Protein AF-U9TCP1-F1 (afdb_monomer_lite)

Structure (mmCIF, N/CA/C/O backbone):
data_AF-U9TCP1-F1
#
_entry.id   AF-U9TCP1-F1
#
loop_
_atom_site.group_PDB
_atom_site.id
_atom_site.type_symbol
_atom_site.label_atom_id
_atom_site.label_alt_id
_atom_site.label_comp_id
_atom_site.label_asym_id
_atom_site.label_entity_id
_atom_site.label_seq_id
_atom_site.pdbx_PDB_ins_code
_atom_site.Cartn_x
_atom_site.Cartn_y
_atom_site.Cartn_z
_atom_site.occupancy
_atom_site.B_iso_or_equiv
_atom_site.auth_seq_id
_atom_site.auth_comp_id
_atom_site.auth_asym_id
_atom_site.auth_atom_id
_atom_site.pdbx_PDB_model_num
ATOM 1 N N . ILE A 1 1 ? -1.668 -0.288 13.953 1.00 87.50 1 ILE A N 1
ATOM 2 C CA . ILE A 1 1 ? -0.706 -1.386 13.645 1.00 87.50 1 ILE A CA 1
ATOM 3 C C . ILE A 1 1 ? 0.160 -0.974 12.466 1.00 87.50 1 ILE A C 1
ATOM 5 O O . ILE A 1 1 ? -0.353 -0.323 11.563 1.00 87.50 1 ILE A O 1
ATOM 9 N N . GLU A 1 2 ? 1.446 -1.309 12.492 1.00 91.81 2 GLU A N 1
ATOM 10 C CA . GLU A 1 2 ? 2.421 -0.916 11.471 1.00 91.81 2 GLU A CA 1
ATOM 11 C C . GLU A 1 2 ? 3.050 -2.158 10.838 1.00 91.81 2 GLU A C 1
ATOM 13 O O . GLU A 1 2 ? 3.408 -3.096 11.552 1.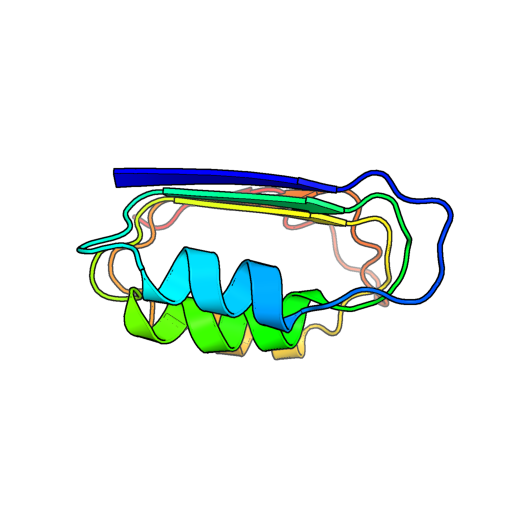00 91.81 2 GLU A O 1
ATOM 18 N N . LEU A 1 3 ? 3.146 -2.161 9.509 1.00 90.31 3 LEU A N 1
ATOM 19 C CA . LEU A 1 3 ? 3.803 -3.206 8.732 1.00 90.31 3 LEU A CA 1
ATOM 20 C C . LEU A 1 3 ? 4.845 -2.561 7.819 1.00 90.31 3 LEU A C 1
ATOM 22 O O . LEU A 1 3 ? 4.502 -1.746 6.963 1.00 90.31 3 LEU A O 1
ATOM 26 N N . GLU A 1 4 ? 6.102 -2.953 7.998 1.00 90.19 4 GLU A N 1
ATOM 27 C CA . GLU A 1 4 ? 7.207 -2.561 7.128 1.00 90.19 4 GLU A CA 1
ATOM 28 C C . GLU A 1 4 ? 7.734 -3.784 6.379 1.00 90.19 4 GLU A C 1
ATOM 30 O O . GLU A 1 4 ? 8.003 -4.831 6.972 1.00 90.19 4 GLU A O 1
ATOM 35 N N . ILE A 1 5 ? 7.869 -3.648 5.062 1.00 86.12 5 ILE A N 1
ATOM 36 C CA . ILE A 1 5 ? 8.399 -4.670 4.169 1.00 86.12 5 ILE A CA 1
ATOM 37 C C . ILE A 1 5 ? 9.498 -4.025 3.338 1.00 86.12 5 ILE A C 1
ATOM 39 O O . ILE A 1 5 ? 9.244 -3.110 2.559 1.00 86.12 5 ILE A O 1
ATOM 43 N N . SER A 1 6 ? 10.717 -4.530 3.490 1.00 84.06 6 SER A N 1
ATOM 44 C CA . SER A 1 6 ? 11.869 -4.108 2.701 1.00 84.06 6 SER A CA 1
ATOM 45 C C . SER A 1 6 ? 12.400 -5.299 1.923 1.00 84.06 6 SER A C 1
ATOM 47 O O . SER A 1 6 ? 12.755 -6.328 2.502 1.00 84.06 6 SER A O 1
ATOM 49 N N . TYR A 1 7 ? 12.418 -5.167 0.603 1.00 75.44 7 TYR A N 1
ATOM 50 C CA . TYR A 1 7 ? 12.856 -6.200 -0.313 1.00 75.44 7 TYR A CA 1
ATOM 51 C C . TYR A 1 7 ? 14.076 -5.734 -1.100 1.00 75.44 7 TYR A C 1
ATOM 53 O O . TYR A 1 7 ? 14.088 -4.688 -1.747 1.00 75.44 7 TYR A O 1
ATOM 61 N N . LYS A 1 8 ? 15.125 -6.553 -1.040 1.00 66.56 8 LYS A N 1
ATOM 62 C CA . LYS A 1 8 ? 16.387 -6.332 -1.737 1.00 66.56 8 LYS A CA 1
ATOM 63 C C . LYS A 1 8 ? 16.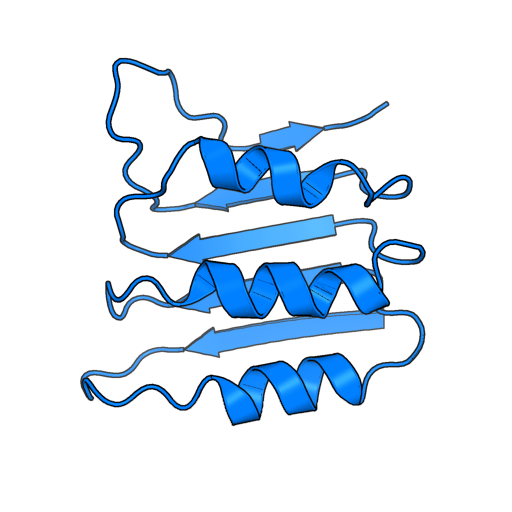810 -7.650 -2.364 1.00 66.56 8 LYS A C 1
ATOM 65 O O . LYS A 1 8 ? 17.521 -8.433 -1.739 1.00 66.56 8 LYS A O 1
ATOM 70 N N . SER A 1 9 ? 16.330 -7.926 -3.570 1.00 58.31 9 SER A N 1
ATOM 71 C CA . SER A 1 9 ? 16.677 -9.156 -4.281 1.00 58.31 9 SER A CA 1
ATOM 72 C C . SER A 1 9 ? 17.217 -8.869 -5.667 1.00 58.31 9 SER A C 1
ATOM 74 O O . SER A 1 9 ? 16.728 -8.000 -6.381 1.00 58.31 9 SER A O 1
ATOM 76 N N . THR A 1 10 ? 18.222 -9.652 -6.042 1.00 54.34 10 THR A N 1
ATOM 77 C CA . THR A 1 10 ? 18.767 -9.765 -7.398 1.00 54.34 10 THR A CA 1
ATOM 78 C C . THR A 1 10 ? 18.014 -10.803 -8.240 1.00 54.34 10 THR A C 1
ATOM 80 O O . THR A 1 10 ? 18.370 -11.029 -9.395 1.00 54.34 10 THR A O 1
ATOM 83 N N . ILE A 1 11 ? 16.999 -11.463 -7.668 1.00 52.28 11 ILE A N 1
ATOM 84 C CA . ILE A 1 11 ? 16.244 -12.554 -8.290 1.00 52.28 11 ILE A CA 1
ATOM 85 C C . ILE A 1 11 ? 14.946 -11.993 -8.882 1.00 52.28 11 ILE A C 1
ATOM 87 O O . ILE A 1 11 ? 14.128 -11.405 -8.180 1.00 52.28 11 ILE A O 1
ATOM 91 N N . THR A 1 12 ? 14.757 -12.222 -10.180 1.00 52.28 12 THR A N 1
ATOM 92 C CA . THR A 1 12 ? 13.652 -11.739 -11.029 1.00 52.28 12 THR A CA 1
ATOM 93 C C . THR A 1 12 ? 12.291 -12.395 -10.769 1.00 52.28 12 THR A C 1
ATOM 95 O O . THR A 1 12 ? 11.309 -12.030 -11.407 1.00 52.28 12 THR A O 1
ATOM 98 N N . CYS A 1 13 ? 12.206 -13.357 -9.847 1.00 51.97 13 CYS A N 1
ATOM 99 C CA . CYS A 1 13 ? 10.956 -14.000 -9.447 1.00 51.97 13 CYS A CA 1
ATOM 100 C C . CYS A 1 13 ? 10.549 -13.469 -8.072 1.00 51.97 13 CYS A C 1
ATOM 102 O O . CYS A 1 13 ? 11.064 -13.907 -7.043 1.00 51.97 13 CYS A O 1
ATOM 104 N N . PHE A 1 14 ? 9.676 -12.469 -8.075 1.00 62.91 14 PHE A N 1
ATOM 105 C CA . PHE A 1 14 ? 9.066 -11.928 -6.872 1.00 62.91 14 PHE A CA 1
ATOM 106 C C . PHE A 1 14 ? 7.762 -12.669 -6.591 1.00 62.91 14 PHE A C 1
ATOM 108 O O . PHE A 1 14 ? 6.896 -12.740 -7.462 1.00 62.91 14 PHE A O 1
ATOM 115 N N . ASP A 1 15 ? 7.619 -13.197 -5.379 1.00 68.19 15 ASP A N 1
ATOM 116 C CA . ASP A 1 15 ? 6.369 -13.798 -4.926 1.00 68.19 15 ASP A CA 1
ATOM 117 C C . ASP A 1 15 ? 5.518 -12.733 -4.220 1.00 68.19 15 ASP A C 1
ATOM 119 O O . ASP A 1 15 ? 5.672 -12.458 -3.024 1.00 68.19 15 ASP A O 1
ATOM 123 N N . SER A 1 16 ? 4.627 -12.098 -4.983 1.00 70.50 16 SER A N 1
ATOM 124 C CA . SER A 1 16 ? 3.654 -11.143 -4.448 1.00 70.50 16 SER A CA 1
ATOM 125 C C . SER A 1 16 ? 2.717 -11.768 -3.411 1.00 70.50 16 SER A C 1
ATOM 127 O O . SER A 1 16 ? 2.183 -11.039 -2.571 1.00 70.50 16 SER A O 1
ATOM 129 N N . ASP A 1 17 ? 2.536 -13.093 -3.419 1.00 81.25 17 ASP A N 1
ATOM 130 C CA . ASP A 1 17 ? 1.600 -13.771 -2.525 1.00 81.25 17 ASP A CA 1
ATOM 131 C C . ASP A 1 17 ? 2.081 -13.701 -1.080 1.00 81.25 17 ASP A C 1
ATOM 133 O O . ASP A 1 17 ? 1.270 -13.542 -0.168 1.00 81.25 17 ASP A O 1
ATOM 137 N N . LEU A 1 18 ? 3.396 -13.726 -0.841 1.00 81.94 18 LEU A N 1
ATOM 138 C CA . LEU A 1 18 ? 3.942 -13.586 0.508 1.00 81.94 18 LEU A CA 1
ATOM 139 C C . LEU A 1 18 ? 3.561 -12.234 1.129 1.00 81.94 18 LEU A C 1
ATOM 141 O O . LEU A 1 18 ? 3.102 -12.181 2.270 1.00 81.94 18 LEU A O 1
ATOM 145 N N . ILE A 1 19 ? 3.684 -11.144 0.372 1.00 84.31 19 ILE A N 1
ATOM 146 C CA . ILE A 1 19 ? 3.320 -9.801 0.845 1.00 84.31 19 ILE A CA 1
ATOM 147 C C . ILE A 1 19 ? 1.811 -9.667 1.015 1.00 84.31 19 ILE A C 1
ATOM 149 O O . ILE A 1 19 ? 1.348 -9.159 2.036 1.00 84.31 19 ILE A O 1
ATOM 153 N N . ILE A 1 20 ? 1.035 -10.156 0.049 1.00 87.62 20 ILE A N 1
ATOM 154 C CA . ILE A 1 20 ? -0.430 -10.149 0.112 1.00 87.62 20 ILE A CA 1
ATOM 155 C C . ILE A 1 20 ? -0.923 -10.925 1.339 1.00 87.62 20 ILE A C 1
ATOM 157 O O . ILE A 1 20 ? -1.832 -10.467 2.038 1.00 87.62 20 ILE A O 1
ATOM 161 N N . ASN A 1 21 ? -0.309 -12.066 1.648 1.00 89.50 21 ASN A N 1
ATOM 162 C CA . ASN A 1 21 ? -0.627 -12.863 2.830 1.00 89.50 21 ASN A CA 1
ATOM 163 C C . ASN A 1 21 ? -0.249 -12.130 4.125 1.00 89.50 21 ASN A C 1
ATOM 165 O O . ASN A 1 21 ? -1.039 -12.118 5.072 1.00 89.50 21 ASN A O 1
ATOM 169 N N . LEU A 1 22 ? 0.907 -11.455 4.159 1.00 90.19 22 LEU A N 1
ATOM 170 C CA . LEU A 1 22 ? 1.311 -10.633 5.304 1.00 90.19 22 LEU A CA 1
ATOM 171 C C . LEU A 1 22 ? 0.320 -9.498 5.562 1.00 90.19 22 LEU A C 1
ATOM 173 O O . LEU A 1 22 ? -0.098 -9.334 6.709 1.00 90.19 22 LEU A O 1
ATOM 177 N N . ILE A 1 23 ? -0.108 -8.782 4.518 1.00 91.12 23 ILE A N 1
ATOM 178 C CA . ILE A 1 23 ? -1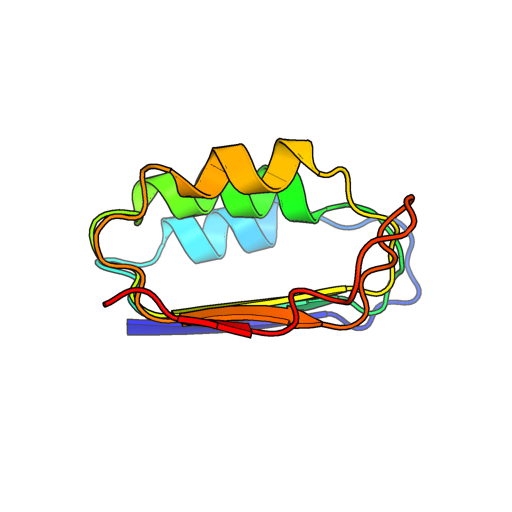.147 -7.745 4.608 1.00 91.12 23 ILE A CA 1
ATOM 179 C C . ILE A 1 23 ? -2.453 -8.361 5.123 1.00 91.12 23 ILE A C 1
ATOM 181 O O . ILE A 1 23 ? -2.980 -7.901 6.131 1.00 91.12 23 ILE A O 1
ATOM 185 N N . SER A 1 24 ? -2.913 -9.462 4.513 1.00 91.31 24 SER A N 1
ATOM 186 C CA . SER A 1 24 ? -4.153 -10.163 4.899 1.00 91.31 24 SER A CA 1
ATOM 187 C C . SER A 1 24 ? -4.183 -10.589 6.365 1.00 91.31 24 SER A C 1
ATOM 189 O O . SER A 1 24 ? -5.253 -10.679 6.964 1.00 91.31 24 SER A O 1
ATOM 191 N N . SER A 1 25 ? -3.022 -10.906 6.939 1.00 92.19 25 SER A N 1
ATOM 192 C CA . SER A 1 25 ? -2.927 -11.370 8.323 1.00 92.19 25 SER A CA 1
ATOM 193 C C . SER A 1 25 ? -3.066 -10.247 9.360 1.00 92.19 25 SER A C 1
ATOM 195 O O . SER A 1 25 ? -3.273 -10.531 10.542 1.00 92.19 25 SER A O 1
ATOM 197 N N . GLN A 1 26 ? -2.985 -8.978 8.944 1.00 92.62 26 GLN A N 1
ATOM 198 C CA . GLN A 1 26 ? -3.106 -7.837 9.848 1.00 92.62 26 GLN A CA 1
ATOM 199 C C . GLN A 1 26 ? -4.572 -7.529 10.164 1.00 92.62 26 GLN A C 1
ATOM 201 O O . GLN A 1 26 ? -5.436 -7.519 9.294 1.00 92.62 26 GLN A O 1
ATOM 206 N N . LYS A 1 27 ? -4.864 -7.195 11.423 1.00 88.88 27 LYS A N 1
ATOM 207 C CA . LYS A 1 27 ? -6.149 -6.593 11.815 1.00 88.88 27 LYS A CA 1
ATOM 208 C C . LYS A 1 27 ? -5.938 -5.091 11.966 1.00 88.88 27 LYS A C 1
ATOM 210 O O . LYS A 1 27 ? -5.036 -4.707 12.691 1.00 88.88 27 LYS A O 1
ATOM 215 N N . ASN A 1 28 ? -6.753 -4.246 11.332 1.00 89.31 28 ASN A N 1
ATOM 216 C CA . ASN A 1 28 ? -6.672 -2.778 11.452 1.00 89.31 28 ASN A CA 1
ATOM 217 C C . ASN A 1 28 ? -5.267 -2.210 11.160 1.00 89.31 28 ASN A C 1
ATOM 219 O O . ASN A 1 28 ? -4.675 -1.512 11.990 1.00 89.31 28 ASN A O 1
ATOM 223 N N . LEU A 1 29 ? -4.701 -2.547 9.999 1.00 94.94 29 LEU A N 1
ATOM 224 C CA . LEU A 1 29 ? -3.428 -1.990 9.550 1.00 94.94 29 LEU A CA 1
ATOM 225 C C . LEU A 1 29 ? -3.549 -0.461 9.436 1.00 94.94 29 LEU A C 1
ATOM 227 O O . LEU A 1 29 ? -4.414 0.036 8.726 1.00 94.94 29 LEU A O 1
ATOM 231 N N . GLU A 1 30 ? -2.717 0.287 10.159 1.00 95.88 30 GLU A N 1
ATOM 232 C CA . GLU A 1 30 ? -2.766 1.758 10.187 1.00 95.88 30 GLU A CA 1
ATOM 233 C C . GLU A 1 30 ? -1.620 2.391 9.404 1.00 95.88 30 GLU A C 1
ATOM 235 O O . GLU A 1 30 ? -1.764 3.488 8.871 1.00 95.88 30 GLU A O 1
ATOM 240 N N . LYS A 1 31 ? -0.469 1.724 9.351 1.00 95.88 31 LYS A N 1
ATOM 241 C CA . LYS A 1 31 ? 0.714 2.212 8.652 1.00 95.88 31 LYS A CA 1
ATOM 242 C C . LYS A 1 31 ? 1.312 1.099 7.821 1.00 95.88 31 LYS A C 1
ATOM 244 O O . LYS A 1 31 ? 1.490 -0.010 8.327 1.00 95.88 31 LYS A O 1
ATOM 249 N N . PHE A 1 32 ? 1.632 1.405 6.575 1.00 93.88 32 PHE A N 1
ATOM 250 C CA . PHE A 1 32 ? 2.292 0.465 5.686 1.00 93.88 32 PHE A CA 1
ATOM 251 C C . PHE A 1 32 ? 3.461 1.141 4.981 1.00 93.88 32 PHE A C 1
ATOM 253 O O . PHE A 1 32 ? 3.299 2.179 4.336 1.00 93.88 32 PHE A O 1
ATOM 260 N N . HIS A 1 33 ? 4.632 0.531 5.116 1.00 92.56 33 HIS A N 1
ATOM 261 C CA . HIS A 1 33 ? 5.846 0.941 4.435 1.00 92.56 33 HIS A CA 1
ATOM 262 C C . HIS A 1 33 ? 6.332 -0.218 3.572 1.00 92.56 33 HIS A C 1
ATOM 264 O O . HIS A 1 33 ? 6.627 -1.300 4.077 1.00 92.56 33 HIS A O 1
ATOM 270 N N . TYR A 1 34 ? 6.400 0.006 2.266 1.00 89.31 34 TYR A N 1
ATOM 271 C CA . TYR A 1 34 ? 6.938 -0.952 1.316 1.00 89.31 34 TYR A CA 1
ATOM 272 C C . TYR A 1 34 ? 8.110 -0.346 0.570 1.00 89.31 34 TYR A C 1
ATOM 274 O O . TYR A 1 34 ? 7.989 0.743 0.011 1.00 89.31 34 TYR A O 1
ATOM 282 N N . LYS A 1 35 ? 9.216 -1.083 0.545 1.00 86.81 35 LYS A N 1
ATOM 283 C CA . LYS A 1 35 ? 10.415 -0.751 -0.207 1.00 86.81 35 LYS A CA 1
ATOM 284 C C . LYS A 1 35 ? 10.837 -1.925 -1.081 1.00 86.81 35 LYS A C 1
ATOM 286 O O . LYS A 1 35 ? 11.052 -3.021 -0.566 1.00 86.81 35 LYS A O 1
ATOM 291 N N . ASP A 1 36 ? 11.011 -1.678 -2.373 1.00 81.75 36 ASP A N 1
ATOM 292 C CA . ASP A 1 36 ? 11.548 -2.640 -3.333 1.00 81.75 36 ASP A CA 1
ATOM 293 C C . ASP A 1 36 ? 12.528 -1.984 -4.314 1.00 81.75 36 ASP A C 1
ATOM 295 O O . ASP A 1 36 ? 12.169 -1.169 -5.161 1.00 81.75 36 ASP A O 1
ATOM 299 N N . ASP A 1 37 ? 13.788 -2.400 -4.242 1.00 78.00 37 ASP A N 1
ATOM 300 C CA . ASP A 1 37 ? 14.851 -1.889 -5.110 1.00 78.00 37 ASP A CA 1
ATOM 301 C C . ASP A 1 37 ? 15.041 -2.735 -6.394 1.00 78.00 37 ASP A C 1
ATOM 303 O O . ASP A 1 37 ? 15.983 -2.500 -7.149 1.00 78.00 37 ASP A O 1
ATOM 307 N N . SER A 1 38 ? 14.180 -3.729 -6.661 1.00 73.62 38 SER A N 1
ATOM 308 C CA . SER A 1 38 ? 14.341 -4.679 -7.780 1.00 73.62 38 SER A CA 1
ATOM 309 C C . SER A 1 38 ? 14.003 -4.114 -9.167 1.00 73.62 38 SER A C 1
ATOM 311 O O . SER A 1 38 ? 14.406 -4.691 -10.176 1.00 73.62 38 SER A O 1
ATOM 313 N N . GLY A 1 39 ? 13.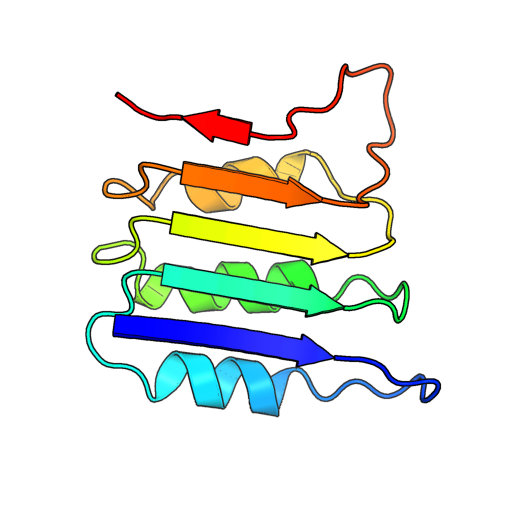265 -3.001 -9.229 1.00 65.25 39 GLY A N 1
ATOM 314 C CA . GLY A 1 39 ? 12.870 -2.330 -10.474 1.00 65.25 39 GLY A CA 1
ATOM 315 C C . GLY A 1 39 ? 11.698 -2.965 -11.234 1.00 65.25 39 GLY A C 1
ATOM 316 O O . GLY A 1 39 ? 11.356 -2.503 -12.320 1.00 65.25 39 GLY A O 1
ATOM 317 N N . ASN A 1 40 ? 11.053 -3.992 -10.677 1.00 66.62 40 ASN A N 1
ATOM 318 C CA . ASN A 1 40 ? 9.868 -4.617 -11.269 1.00 66.62 40 ASN A CA 1
ATOM 319 C C . ASN A 1 40 ? 8.578 -3.988 -10.721 1.00 66.62 40 ASN A C 1
ATOM 321 O O . ASN A 1 40 ? 8.453 -3.819 -9.516 1.00 66.62 40 ASN A O 1
ATOM 325 N N . LEU A 1 41 ? 7.584 -3.690 -11.565 1.00 63.28 41 LEU A N 1
ATOM 326 C CA . LEU A 1 41 ? 6.328 -3.072 -11.115 1.00 63.28 41 LEU A CA 1
ATOM 327 C C . LEU A 1 41 ? 5.405 -4.089 -10.412 1.00 63.28 41 LEU A C 1
ATOM 329 O O . LEU A 1 41 ? 4.540 -4.699 -11.037 1.00 63.28 41 LEU A O 1
ATOM 333 N N . PHE A 1 42 ? 5.550 -4.233 -9.093 1.00 71.50 42 PHE A N 1
ATOM 334 C CA . PHE A 1 42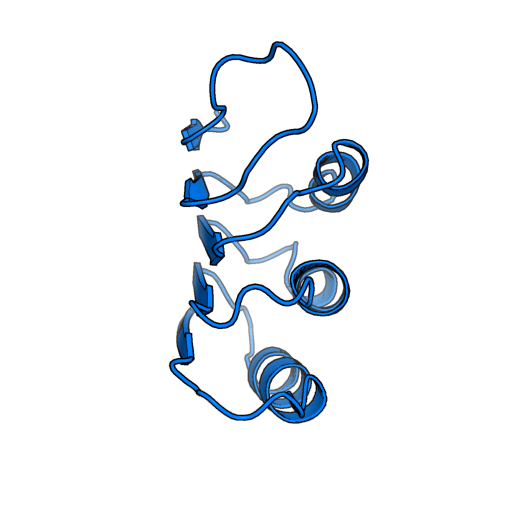 ? 4.681 -5.082 -8.254 1.00 71.50 42 PHE A CA 1
ATOM 335 C C . PHE A 1 42 ? 3.763 -4.300 -7.309 1.00 71.50 42 PHE A C 1
ATOM 337 O O . PHE A 1 42 ? 3.052 -4.883 -6.490 1.00 71.50 42 PHE A O 1
ATOM 344 N N . ILE A 1 43 ? 3.747 -2.973 -7.420 1.00 77.00 43 ILE A N 1
ATOM 345 C CA . ILE A 1 43 ? 3.035 -2.126 -6.465 1.00 77.00 43 ILE A CA 1
ATOM 346 C C . ILE A 1 43 ? 1.510 -2.201 -6.599 1.00 77.00 43 ILE A C 1
ATOM 348 O O . ILE A 1 43 ? 0.796 -2.067 -5.607 1.00 77.00 43 ILE A O 1
ATOM 352 N N . TYR A 1 44 ? 0.991 -2.466 -7.802 1.00 80.00 44 TYR A N 1
ATOM 353 C CA . TYR A 1 44 ? -0.451 -2.450 -8.056 1.00 80.00 44 TYR A CA 1
ATOM 354 C C . TYR A 1 44 ? -1.217 -3.547 -7.286 1.00 80.00 44 TYR A C 1
ATOM 356 O O . TYR A 1 44 ? -2.146 -3.197 -6.553 1.00 80.00 44 TYR A O 1
ATOM 364 N N . PRO A 1 45 ? -0.830 -4.843 -7.334 1.00 83.69 45 PRO A N 1
ATOM 365 C CA . PRO A 1 45 ? -1.465 -5.875 -6.506 1.00 83.69 45 PRO A CA 1
ATOM 366 C C . PRO A 1 45 ? -1.398 -5.585 -5.000 1.00 83.69 45 PRO A C 1
ATOM 368 O O . PRO A 1 45 ? -2.360 -5.843 -4.277 1.00 83.69 45 PRO A O 1
ATOM 371 N N . ILE A 1 46 ? -0.287 -5.007 -4.529 1.00 87.06 46 ILE A N 1
ATOM 372 C CA . ILE A 1 46 ? -0.111 -4.609 -3.126 1.00 87.06 46 ILE A CA 1
ATOM 373 C C . ILE A 1 46 ? -1.136 -3.532 -2.755 1.00 87.06 46 ILE A C 1
ATOM 375 O O . ILE A 1 46 ? -1.849 -3.678 -1.764 1.00 87.06 46 ILE A O 1
ATOM 379 N N . ILE A 1 47 ? -1.271 -2.484 -3.572 1.00 86.56 47 ILE A N 1
ATOM 380 C CA . ILE A 1 47 ? -2.239 -1.402 -3.346 1.00 86.56 47 ILE A CA 1
ATOM 381 C C . ILE A 1 47 ? -3.676 -1.917 -3.383 1.00 86.56 47 ILE A C 1
ATOM 383 O O . ILE A 1 47 ? -4.468 -1.560 -2.509 1.00 86.56 47 ILE A O 1
ATOM 387 N N . LEU A 1 48 ? -4.013 -2.782 -4.348 1.00 88.25 48 LEU A N 1
ATOM 388 C CA . LEU A 1 48 ? -5.329 -3.418 -4.395 1.00 88.25 48 LEU A CA 1
ATOM 389 C C . LEU A 1 48 ? -5.632 -4.148 -3.093 1.00 88.25 48 LEU A C 1
ATOM 391 O O . LEU A 1 48 ? -6.738 -4.021 -2.574 1.00 88.25 48 LEU A O 1
ATOM 395 N N . LYS A 1 49 ? -4.651 -4.864 -2.537 1.00 90.69 49 LYS A N 1
ATOM 396 C CA . LYS A 1 49 ? -4.847 -5.586 -1.287 1.00 90.69 49 LYS A CA 1
ATOM 397 C C . LYS A 1 49 ? -4.962 -4.666 -0.073 1.00 90.69 49 LYS A C 1
ATOM 399 O O . LYS A 1 49 ? -5.769 -4.927 0.815 1.00 90.69 49 LYS A O 1
ATOM 404 N N . LEU A 1 50 ? -4.207 -3.569 -0.037 1.00 91.75 50 LEU A N 1
ATOM 405 C CA . LEU A 1 50 ? -4.306 -2.568 1.030 1.00 91.75 50 LEU A CA 1
ATOM 406 C C . LEU A 1 50 ? -5.702 -1.931 1.121 1.00 91.75 50 LEU A C 1
ATOM 408 O O . LEU A 1 50 ? -6.055 -1.436 2.190 1.00 91.75 50 LEU A O 1
ATOM 412 N N . ARG A 1 51 ? -6.522 -1.990 0.058 1.00 90.25 51 ARG A N 1
ATOM 413 C CA . ARG A 1 51 ? -7.924 -1.535 0.101 1.00 90.25 51 ARG A CA 1
ATOM 414 C C . ARG A 1 51 ? -8.757 -2.267 1.155 1.00 90.25 51 ARG A C 1
ATOM 416 O O . ARG A 1 51 ? -9.641 -1.649 1.736 1.00 90.25 51 ARG A O 1
ATOM 423 N N . ASP A 1 52 ? -8.436 -3.519 1.485 1.00 91.38 52 ASP A N 1
ATOM 424 C CA . ASP A 1 52 ? -9.109 -4.258 2.568 1.00 91.38 52 ASP A CA 1
ATOM 425 C C . ASP A 1 52 ? -8.923 -3.575 3.941 1.00 91.38 52 ASP A C 1
ATOM 427 O O . ASP A 1 52 ? -9.709 -3.764 4.872 1.00 91.38 52 ASP A O 1
ATOM 431 N N . HIS A 1 53 ? -7.898 -2.727 4.055 1.00 93.06 53 HIS A N 1
ATOM 432 C CA . HIS A 1 53 ? -7.564 -1.935 5.233 1.00 93.06 53 HIS A CA 1
ATOM 433 C C . HIS A 1 53 ? -7.746 -0.427 5.008 1.00 93.06 53 HIS A C 1
ATOM 435 O O . HIS A 1 53 ? -7.284 0.371 5.825 1.00 93.06 53 HIS A O 1
ATOM 441 N N . SER A 1 54 ? -8.435 -0.004 3.940 1.00 91.19 54 SER A N 1
ATOM 442 C CA . SER A 1 54 ? -8.599 1.421 3.609 1.00 91.19 54 SER A CA 1
ATOM 443 C C . SER A 1 54 ? -9.264 2.225 4.734 1.00 91.19 54 SER A C 1
ATOM 445 O O . SER A 1 54 ? -9.010 3.417 4.899 1.00 91.19 54 SER A O 1
ATOM 447 N N . HIS A 1 55 ? -10.064 1.541 5.552 1.00 91.75 55 HIS A N 1
ATOM 448 C CA . HIS A 1 55 ? -10.748 2.084 6.715 1.00 91.75 55 HIS A CA 1
ATOM 449 C C . HIS A 1 55 ? -9.854 2.356 7.923 1.00 91.75 55 HIS A C 1
ATOM 451 O O . HIS A 1 55 ? -10.282 3.050 8.840 1.00 91.75 55 HIS A O 1
ATOM 457 N N . SER A 1 56 ? -8.653 1.789 7.988 1.00 94.44 56 SER A N 1
ATOM 458 C CA . SER A 1 56 ? -7.757 1.931 9.140 1.00 94.44 56 SER A CA 1
ATOM 459 C C . SER A 1 56 ? -6.438 2.603 8.784 1.00 94.44 56 SER A C 1
ATOM 461 O O . SER A 1 56 ? -5.820 3.211 9.657 1.00 94.44 56 SER A O 1
ATOM 463 N N . ILE A 1 57 ? -6.014 2.513 7.523 1.00 94.69 57 ILE A N 1
ATOM 464 C CA . ILE A 1 57 ? -4.745 3.060 7.055 1.00 94.69 57 ILE A CA 1
ATOM 465 C C . ILE A 1 57 ? -4.747 4.590 7.144 1.00 94.69 57 ILE A C 1
ATOM 467 O O . ILE A 1 57 ? -5.620 5.262 6.606 1.00 94.69 57 ILE A O 1
ATOM 471 N N . LYS A 1 58 ? -3.713 5.113 7.805 1.00 94.81 58 LYS A N 1
ATOM 472 C CA . LYS A 1 58 ? -3.415 6.534 8.010 1.00 94.81 58 LYS A CA 1
ATOM 473 C C . LYS A 1 58 ? -2.144 6.975 7.296 1.00 94.81 58 LYS A C 1
ATOM 475 O O . LYS A 1 58 ? -2.044 8.137 6.922 1.00 94.81 58 LYS A O 1
ATOM 480 N N . SER A 1 59 ? -1.176 6.079 7.108 1.00 93.50 59 SER A N 1
ATOM 481 C CA . SER A 1 59 ? 0.089 6.409 6.444 1.00 93.50 59 SER A CA 1
ATOM 482 C C . SER A 1 59 ? 0.515 5.296 5.493 1.00 93.50 59 SER A C 1
ATOM 484 O O . SER A 1 59 ? 0.535 4.120 5.871 1.00 93.50 59 SER A O 1
ATOM 486 N N . LEU A 1 60 ? 0.845 5.679 4.262 1.00 92.62 60 LEU A N 1
ATOM 487 C CA . LEU A 1 60 ? 1.365 4.807 3.216 1.00 92.62 60 LEU A CA 1
ATOM 488 C C . LEU A 1 60 ? 2.667 5.384 2.679 1.00 92.62 60 LEU A C 1
ATOM 490 O O . LEU A 1 60 ? 2.699 6.501 2.168 1.00 92.62 60 LEU A O 1
ATOM 494 N N . THR A 1 61 ? 3.736 4.602 2.760 1.00 91.00 61 THR A N 1
ATOM 495 C CA . THR A 1 61 ? 4.997 4.906 2.083 1.00 91.00 61 THR A CA 1
ATOM 496 C C . THR A 1 61 ? 5.320 3.778 1.126 1.00 91.00 61 THR A C 1
ATOM 498 O O . THR A 1 61 ? 5.468 2.630 1.542 1.00 91.00 61 THR A O 1
ATOM 501 N N . LEU A 1 62 ? 5.431 4.113 -0.151 1.00 87.44 62 LEU A N 1
ATOM 502 C CA . LEU A 1 62 ? 5.802 3.197 -1.215 1.00 87.44 62 LEU A CA 1
ATOM 503 C C . LEU A 1 62 ? 7.125 3.693 -1.802 1.00 87.44 62 LEU A C 1
ATOM 505 O O . LEU A 1 62 ? 7.238 4.852 -2.198 1.00 87.44 62 LEU A O 1
ATOM 509 N N . GLU A 1 63 ? 8.137 2.837 -1.827 1.00 86.56 63 GLU A N 1
ATOM 510 C CA . GLU A 1 63 ? 9.466 3.136 -2.350 1.00 86.56 63 GLU A CA 1
ATOM 511 C C . GLU A 1 63 ? 9.852 2.075 -3.377 1.00 86.56 63 GLU A C 1
ATOM 513 O O . GLU A 1 63 ? 10.048 0.915 -3.022 1.00 86.56 63 GLU A O 1
ATOM 518 N N . GLN A 1 64 ? 9.939 2.449 -4.653 1.00 80.31 64 GLN A N 1
ATOM 519 C CA . GLN A 1 64 ? 10.301 1.502 -5.706 1.00 80.31 64 GLN A CA 1
ATOM 520 C C . GLN A 1 64 ? 10.981 2.191 -6.880 1.00 80.31 64 GLN A C 1
ATOM 522 O O . GLN A 1 64 ? 10.532 3.240 -7.322 1.00 80.31 64 GLN A O 1
ATOM 527 N N . SER A 1 65 ? 12.033 1.571 -7.418 1.00 78.44 65 SER A N 1
ATOM 528 C CA . SER A 1 65 ? 12.807 2.113 -8.548 1.00 78.44 65 SER A CA 1
ATOM 529 C C . SER A 1 65 ? 12.196 1.749 -9.911 1.00 78.44 65 SER A C 1
ATOM 531 O O . SER A 1 65 ? 12.806 1.011 -10.682 1.00 78.44 65 SER A O 1
ATOM 533 N N . CYS A 1 66 ? 10.978 2.209 -10.213 1.00 73.25 66 CYS A N 1
ATOM 534 C CA . CYS A 1 66 ? 10.282 1.880 -11.469 1.00 73.25 66 CYS A CA 1
ATOM 535 C C . CYS A 1 66 ? 9.399 3.022 -11.996 1.00 73.25 66 CYS A C 1
ATOM 537 O O . CYS A 1 66 ? 9.086 3.958 -11.258 1.00 73.25 66 CYS A O 1
ATOM 539 N N . SER A 1 67 ? 8.999 2.944 -13.272 1.00 73.62 67 SER A N 1
ATOM 540 C CA . SER A 1 67 ? 8.002 3.857 -13.844 1.00 73.62 67 SER A CA 1
ATOM 541 C C . SER A 1 67 ? 6.606 3.528 -13.323 1.00 73.62 67 SER A C 1
ATOM 543 O O . SER A 1 67 ? 6.227 2.362 -13.332 1.00 73.62 67 SER A O 1
ATOM 545 N N . ILE A 1 68 ? 5.836 4.529 -12.903 1.00 71.69 68 ILE A N 1
ATOM 546 C CA . ILE A 1 68 ? 4.480 4.344 -12.373 1.00 71.69 68 ILE A CA 1
ATOM 547 C C . ILE A 1 68 ? 3.438 4.970 -13.300 1.00 71.69 68 ILE A C 1
ATOM 549 O O . ILE A 1 68 ? 3.626 6.079 -13.799 1.00 71.69 68 ILE A O 1
ATOM 553 N N . ASP A 1 69 ? 2.335 4.256 -13.514 1.00 68.50 69 ASP A N 1
ATOM 554 C CA . ASP A 1 69 ? 1.171 4.791 -14.216 1.00 68.50 69 ASP A CA 1
ATOM 555 C C . ASP A 1 69 ? 0.399 5.743 -13.286 1.00 68.50 69 ASP A C 1
ATOM 557 O O . ASP A 1 69 ? 0.147 5.424 -12.120 1.00 68.50 69 ASP A O 1
ATOM 561 N N . VAL A 1 70 ? 0.018 6.915 -13.796 1.00 62.66 70 VAL A N 1
ATOM 562 C CA . VAL A 1 70 ? -0.730 7.948 -13.063 1.00 62.66 70 VAL A CA 1
ATOM 563 C C . VAL A 1 70 ? -2.118 7.437 -12.657 1.00 62.66 70 VAL A C 1
ATOM 565 O O . VAL A 1 70 ? -2.640 7.834 -11.612 1.00 62.66 70 VAL A O 1
ATOM 568 N N . ASP A 1 71 ? -2.681 6.472 -13.386 1.00 70.44 71 ASP A N 1
ATOM 569 C CA . ASP A 1 71 ? -3.949 5.842 -13.007 1.00 70.44 71 ASP A CA 1
ATOM 570 C C . ASP A 1 71 ? -3.864 5.088 -11.670 1.00 70.44 71 ASP A C 1
ATOM 572 O O . ASP A 1 71 ? -4.890 4.817 -11.038 1.00 70.44 71 ASP A O 1
ATOM 576 N N . LEU A 1 72 ? -2.658 4.818 -11.154 1.00 74.44 72 LEU A N 1
ATOM 577 C CA . LEU A 1 72 ? -2.480 4.244 -9.825 1.00 74.44 72 LEU A CA 1
ATOM 578 C C . LEU A 1 72 ? -3.071 5.123 -8.718 1.00 74.44 72 LEU A C 1
ATOM 580 O O . LEU A 1 72 ? -3.595 4.589 -7.739 1.00 74.44 72 LEU A O 1
ATOM 584 N N . PHE A 1 73 ? -3.038 6.451 -8.866 1.00 73.88 73 PHE A N 1
ATOM 585 C CA . PHE A 1 73 ? -3.546 7.365 -7.841 1.00 73.88 73 PHE A CA 1
ATOM 586 C C . PHE A 1 73 ? -5.048 7.188 -7.589 1.00 73.88 73 PHE A C 1
ATOM 588 O O . PHE A 1 73 ? -5.489 7.287 -6.442 1.00 73.88 73 PHE A O 1
ATOM 595 N N . SER A 1 74 ? -5.818 6.815 -8.619 1.00 78.38 74 SER A N 1
ATOM 596 C CA . SER A 1 74 ? -7.245 6.482 -8.480 1.00 78.38 74 SER A CA 1
ATOM 597 C C . SER A 1 74 ? -7.490 5.336 -7.490 1.00 78.38 74 SER A C 1
ATOM 599 O O . SER A 1 74 ? -8.544 5.244 -6.865 1.00 78.38 74 SER A O 1
ATOM 601 N N . SER A 1 75 ? -6.493 4.473 -7.262 1.00 80.31 75 SER A N 1
ATOM 602 C CA . SER A 1 75 ? -6.632 3.351 -6.337 1.00 80.31 75 SER A CA 1
ATOM 603 C C . SER A 1 75 ? -6.698 3.750 -4.868 1.00 80.31 75 SER A C 1
ATOM 605 O O . SER A 1 75 ? -7.114 2.916 -4.059 1.00 80.31 75 SER A O 1
ATOM 607 N N . PHE A 1 76 ? -6.332 4.991 -4.535 1.00 82.75 76 PHE A N 1
ATOM 608 C CA . PHE A 1 76 ? -6.343 5.515 -3.170 1.00 82.75 76 PHE A CA 1
ATOM 609 C C . PHE A 1 76 ? -7.619 6.284 -2.814 1.00 82.75 76 PHE A C 1
ATOM 611 O O . PHE A 1 76 ? -7.787 6.663 -1.659 1.00 82.75 76 PHE A O 1
ATOM 618 N N . GLU A 1 77 ? -8.551 6.458 -3.754 1.00 82.88 77 GLU A N 1
ATOM 619 C CA . GLU A 1 77 ? -9.780 7.246 -3.562 1.00 82.88 77 GLU A CA 1
ATOM 620 C C . GLU A 1 77 ? -10.645 6.744 -2.383 1.00 82.88 77 GLU A C 1
ATOM 622 O O . GLU A 1 77 ? -11.338 7.515 -1.727 1.00 82.88 77 GLU A O 1
ATOM 627 N N . ASN A 1 78 ? -10.534 5.454 -2.041 1.00 82.56 78 ASN A N 1
ATOM 628 C CA . ASN A 1 78 ? -11.274 4.819 -0.944 1.00 82.56 78 ASN A CA 1
ATOM 629 C C . ASN A 1 78 ? -10.531 4.793 0.408 1.00 82.56 78 ASN A C 1
ATOM 631 O O . ASN A 1 78 ? -11.027 4.189 1.362 1.00 82.56 78 ASN A O 1
ATOM 635 N N . PHE A 1 79 ? -9.346 5.401 0.514 1.00 89.25 79 PHE A N 1
ATOM 636 C CA . PHE A 1 79 ? -8.554 5.460 1.748 1.00 89.25 79 PHE A CA 1
ATOM 637 C C . PHE A 1 79 ? -8.879 6.735 2.533 1.00 89.25 79 PHE A C 1
ATOM 639 O O . PHE A 1 79 ? -8.059 7.633 2.685 1.00 89.25 79 PHE A O 1
ATOM 646 N N . TYR A 1 80 ? -10.101 6.812 3.050 1.00 86.19 80 TYR A N 1
ATOM 647 C CA . TYR A 1 80 ? -10.644 8.014 3.695 1.00 86.19 80 TYR A CA 1
ATOM 648 C C . TYR A 1 80 ? -9.943 8.427 4.998 1.00 86.19 80 TYR A C 1
ATOM 650 O O . TYR A 1 80 ? -10.090 9.567 5.425 1.00 86.19 80 TYR A O 1
ATOM 658 N N . ASN A 1 81 ? -9.193 7.522 5.632 1.00 90.12 81 ASN A N 1
ATOM 659 C CA . ASN A 1 81 ? -8.413 7.818 6.837 1.00 90.12 81 ASN A CA 1
ATOM 660 C C . ASN A 1 81 ? -6.939 8.134 6.545 1.00 90.12 81 ASN A C 1
ATOM 662 O O . ASN A 1 81 ? -6.184 8.386 7.487 1.00 90.12 81 ASN A O 1
ATOM 666 N N . LEU A 1 82 ? -6.529 8.117 5.272 1.00 91.06 82 LEU A N 1
ATOM 667 C CA . LEU A 1 82 ? -5.156 8.373 4.860 1.00 91.06 82 LEU A CA 1
ATOM 668 C C . LEU A 1 82 ? -4.800 9.836 5.111 1.00 91.06 82 LEU A C 1
ATOM 670 O O . LEU A 1 82 ? -5.413 10.735 4.557 1.00 91.06 82 LEU A O 1
ATOM 674 N N . GLN A 1 83 ? -3.786 10.059 5.935 1.00 92.00 83 GLN A N 1
ATOM 675 C CA . GLN A 1 83 ? -3.254 11.376 6.286 1.00 92.00 83 GLN A CA 1
ATOM 676 C C . GLN A 1 83 ? -1.934 11.640 5.559 1.00 92.00 83 GLN A C 1
ATOM 678 O O . GLN A 1 83 ? -1.610 12.783 5.244 1.00 92.00 83 GLN A O 1
ATOM 683 N N . GLU A 1 84 ? -1.179 10.578 5.272 1.00 90.50 84 GLU A N 1
ATOM 684 C CA . GLU A 1 84 ? 0.135 10.649 4.641 1.00 90.50 84 GLU A CA 1
ATOM 685 C C . GLU A 1 84 ? 0.257 9.618 3.517 1.00 90.50 84 GLU A C 1
ATOM 687 O O . GLU A 1 84 ? 0.098 8.417 3.741 1.00 90.50 84 GLU A O 1
ATOM 692 N N . LEU A 1 85 ? 0.584 10.088 2.314 1.00 89.06 85 LEU A N 1
ATOM 693 C CA . LEU A 1 85 ? 0.909 9.251 1.164 1.00 89.06 85 LEU A CA 1
ATOM 694 C C . LEU A 1 85 ? 2.249 9.695 0.574 1.00 89.06 85 LEU A C 1
ATOM 696 O O . LEU A 1 85 ? 2.389 10.839 0.136 1.00 89.06 85 LEU A O 1
ATOM 700 N N . SER A 1 86 ? 3.227 8.793 0.569 1.00 86.94 86 SER A N 1
ATOM 701 C CA . SER A 1 86 ? 4.579 9.049 0.075 1.00 86.94 86 SER A CA 1
ATOM 702 C C . SER A 1 86 ? 4.954 8.057 -1.019 1.00 86.94 86 SER A C 1
ATOM 704 O O . SER A 1 86 ? 4.866 6.844 -0.823 1.00 86.94 86 SER A O 1
ATOM 706 N N . PHE A 1 87 ? 5.406 8.590 -2.154 1.00 83.94 87 PHE A N 1
ATOM 707 C CA . PHE A 1 87 ? 5.991 7.833 -3.256 1.00 83.94 87 PHE A CA 1
ATOM 708 C C . PHE A 1 87 ? 7.459 8.222 -3.385 1.00 83.94 87 PHE A C 1
ATOM 710 O O . PHE A 1 87 ? 7.789 9.391 -3.591 1.00 83.94 87 PHE A O 1
ATOM 717 N N . LYS A 1 88 ? 8.349 7.239 -3.262 1.00 85.12 88 LYS A N 1
ATOM 718 C CA . LYS A 1 88 ? 9.799 7.430 -3.320 1.00 85.12 88 LYS A CA 1
ATOM 719 C C . LYS A 1 88 ? 10.405 6.597 -4.439 1.00 85.12 88 LYS A C 1
ATOM 721 O O . LYS A 1 88 ? 9.986 5.471 -4.677 1.00 85.12 88 LYS A O 1
ATOM 726 N N . ASN A 1 89 ? 11.417 7.158 -5.094 1.00 81.25 89 ASN A N 1
ATOM 727 C CA . ASN A 1 89 ? 12.200 6.526 -6.163 1.00 81.25 89 ASN A CA 1
ATOM 728 C C . ASN A 1 89 ? 11.411 6.095 -7.417 1.00 81.25 89 ASN A C 1
ATOM 730 O O . ASN A 1 89 ? 11.989 5.458 -8.293 1.00 81.25 89 ASN A O 1
ATOM 734 N N . PHE A 1 90 ? 10.141 6.488 -7.548 1.00 78.06 90 PHE A N 1
ATOM 735 C CA . PHE A 1 90 ? 9.361 6.258 -8.761 1.00 78.06 90 PHE A CA 1
ATOM 736 C C . PHE A 1 90 ? 9.757 7.229 -9.874 1.00 78.06 90 PHE A C 1
ATOM 738 O O . PHE A 1 90 ? 9.954 8.423 -9.634 1.00 78.06 90 PHE A O 1
ATOM 745 N N . ASN A 1 91 ? 9.791 6.719 -11.103 1.00 73.00 91 ASN A N 1
ATOM 746 C CA . ASN A 1 91 ? 9.821 7.534 -12.308 1.00 73.00 91 ASN A CA 1
ATOM 747 C C . ASN A 1 91 ? 8.371 7.809 -12.733 1.00 73.00 91 ASN A C 1
ATOM 749 O O . ASN A 1 91 ? 7.589 6.887 -12.949 1.00 73.00 91 ASN A O 1
ATOM 753 N N . PHE A 1 92 ? 7.987 9.073 -12.857 1.00 68.44 92 PHE A N 1
ATOM 754 C CA . PHE A 1 92 ? 6.687 9.438 -13.418 1.00 68.44 92 PHE A CA 1
ATOM 755 C C . PHE A 1 92 ? 6.896 9.723 -14.904 1.00 68.44 92 PHE A C 1
ATOM 757 O O . PHE A 1 92 ? 7.648 10.632 -15.256 1.00 68.44 92 PHE A O 1
ATOM 764 N N . GLU A 1 93 ? 6.292 8.932 -15.793 1.00 56.22 93 GLU A N 1
ATOM 765 C CA . GLU A 1 93 ? 6.323 9.250 -17.222 1.00 56.22 93 GLU A CA 1
ATOM 766 C C . GLU A 1 93 ? 5.389 10.441 -17.480 1.00 56.22 93 GLU A C 1
ATOM 768 O O . GLU A 1 93 ? 4.169 10.314 -17.485 1.00 56.22 93 GLU A O 1
ATOM 773 N N . GLY A 1 94 ? 5.974 11.633 -17.625 1.00 51.94 94 GLY A N 1
ATOM 774 C CA . GLY A 1 94 ? 5.253 12.891 -17.826 1.00 51.94 94 GLY A CA 1
ATOM 775 C C . GLY A 1 94 ? 5.936 14.063 -17.119 1.00 51.94 94 GLY A C 1
ATOM 776 O O . GLY A 1 94 ? 6.693 13.883 -16.170 1.00 51.94 94 GLY A O 1
ATOM 777 N N . ASN A 1 95 ? 5.697 15.282 -17.602 1.00 41.16 95 ASN A N 1
ATOM 778 C CA . ASN A 1 95 ? 6.325 16.514 -17.111 1.00 41.16 95 ASN A CA 1
ATOM 779 C C . ASN A 1 95 ? 5.648 16.976 -15.803 1.00 41.16 95 ASN A C 1
ATOM 781 O O . ASN A 1 95 ? 4.971 18.002 -15.767 1.00 41.16 95 ASN A O 1
ATOM 785 N N . HIS A 1 96 ? 5.744 16.159 -14.756 1.00 49.88 96 HIS A N 1
ATOM 786 C CA . HIS A 1 96 ? 5.053 16.373 -13.491 1.00 49.88 96 HIS A CA 1
ATOM 787 C C . HIS A 1 96 ? 6.069 16.447 -12.355 1.00 49.88 96 HIS A C 1
ATOM 789 O O . HIS A 1 96 ? 6.809 15.496 -12.104 1.00 49.88 96 HIS A O 1
ATOM 795 N N . ASP A 1 97 ? 6.104 17.595 -11.677 1.00 46.56 97 ASP A N 1
ATOM 796 C CA . ASP A 1 97 ? 6.845 17.765 -10.432 1.00 46.56 97 ASP A CA 1
ATOM 797 C C . ASP A 1 97 ? 6.455 16.647 -9.454 1.00 46.56 97 ASP A C 1
ATOM 799 O O . ASP A 1 97 ? 5.272 16.390 -9.224 1.00 46.56 97 ASP A O 1
ATOM 803 N N . LEU A 1 98 ? 7.461 15.955 -8.912 1.00 52.66 98 LEU A N 1
ATOM 804 C CA . LEU A 1 98 ? 7.289 14.806 -8.026 1.00 52.66 98 LEU A CA 1
ATOM 805 C C . LEU A 1 98 ? 6.289 15.107 -6.897 1.00 52.66 98 LEU A C 1
ATOM 807 O O . LEU A 1 98 ? 6.605 15.836 -5.951 1.00 52.66 98 LEU A O 1
ATOM 811 N N . PHE A 1 99 ? 5.136 14.434 -6.917 1.00 54.78 99 PHE A N 1
ATOM 812 C CA . PHE A 1 99 ? 4.251 14.294 -5.758 1.00 54.78 99 PHE A CA 1
ATOM 813 C C . PHE A 1 99 ? 4.902 13.356 -4.731 1.00 54.78 99 PHE A C 1
ATOM 815 O O . PHE A 1 99 ? 4.505 12.211 -4.547 1.00 54.78 99 PHE A O 1
ATOM 822 N N . SER A 1 100 ? 5.968 13.826 -4.088 1.00 55.72 100 SER A N 1
ATOM 823 C CA . SER A 1 100 ? 6.761 13.015 -3.158 1.00 55.72 100 SER A CA 1
ATOM 824 C C . SER A 1 100 ? 6.079 12.836 -1.800 1.00 55.72 100 SER A C 1
ATOM 826 O O . SER A 1 100 ? 6.335 11.839 -1.130 1.00 55.72 100 SER A O 1
ATOM 828 N N . ASN A 1 101 ? 5.182 13.752 -1.406 1.00 57.44 101 ASN A N 1
ATOM 829 C CA . ASN A 1 101 ? 4.358 13.642 -0.200 1.00 57.44 101 ASN A CA 1
ATOM 830 C C . ASN A 1 101 ? 3.031 14.395 -0.371 1.00 57.44 101 ASN A C 1
ATOM 832 O O . ASN A 1 101 ? 3.023 15.624 -0.451 1.00 57.44 101 ASN A O 1
ATOM 836 N N . ILE A 1 102 ? 1.912 13.671 -0.369 1.00 64.00 102 ILE A N 1
ATOM 837 C CA . ILE A 1 102 ? 0.568 14.254 -0.311 1.00 64.00 102 ILE A CA 1
ATOM 838 C C . ILE A 1 102 ? 0.069 14.107 1.126 1.00 64.00 102 ILE A C 1
ATOM 840 O O . ILE A 1 102 ? 0.040 13.002 1.672 1.00 64.00 102 ILE A O 1
ATOM 844 N N . LYS A 1 103 ? -0.296 15.233 1.745 1.00 60.66 103 LYS A N 1
ATOM 845 C CA . LYS A 1 103 ? -0.969 15.257 3.045 1.00 60.66 103 LYS A CA 1
ATOM 846 C C . LYS A 1 103 ? -2.432 15.599 2.836 1.00 60.66 103 LYS A C 1
ATOM 848 O O . LYS A 1 103 ? -2.731 16.598 2.181 1.00 60.66 103 LYS A O 1
ATOM 853 N N . PHE A 1 104 ? -3.313 14.785 3.394 1.00 63.59 104 PHE A N 1
ATOM 854 C CA . PHE A 1 104 ? -4.744 15.062 3.407 1.00 63.59 104 PHE A CA 1
ATOM 855 C C . PHE A 1 104 ? -5.105 15.802 4.709 1.00 63.59 104 PHE A C 1
ATOM 857 O O . PHE A 1 104 ? -4.432 15.581 5.721 1.00 63.59 104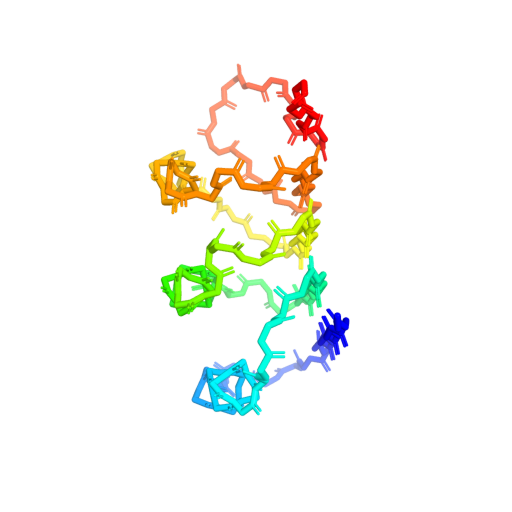 PHE A O 1
ATOM 864 N N . PRO A 1 105 ? -6.071 16.740 4.667 1.00 49.16 105 PRO A N 1
ATOM 865 C CA . PRO A 1 105 ? -6.505 17.502 5.838 1.00 49.16 105 PRO A CA 1
ATOM 866 C C . PRO A 1 105 ? -7.108 16.633 6.949 1.00 49.16 105 PRO A C 1
ATOM 868 O O . PRO A 1 105 ? -7.663 15.556 6.638 1.00 49.16 105 PRO A O 1
#

Radius of gyration: 13.27 Å; chains: 1; bounding box: 30×32×32 Å

Secondary structure (DSSP, 8-state):
-EEEEEE--S-S---HHHHHHHHHT-SS--EEEEEE-S----HHHHHHHHGGGTTT--EEEEEESSEE-GGGGGGGTT-TT--EEEEESPEESSS-----EEE--

Foldseek 3Di:
DEDEEADDDPDPDDDVVVLLVVLVPDDLHAYYHYADANADPPVQVNLLSCLVNLVRYAEYAYEYQYEDDPCSVVSNPSNVNHQWDAYHNYDYPDPDDDPGIDGDD

Sequence (105 aa):
IELEISYKSTITCFDSDLIINLISSQKNLEKFHYKDDSGNLFIYPIILKLRDHSHSIKSLTLEQSCSIDVDLFSSFENFYNLQELSFKNFNFEGNHDLFSNIKFP

Organism: Rhizophagus irregularis (strain DAOM 181602 / DAOM 197198 / MUCL 43194) (NCBI:txid747089)

pLDDT: mean 78.6, std 14.04, range [41.16, 95.88]